Protein AF-A0A3D2YZI1-F1 (afdb_monomer)

Structure (mmCIF, N/CA/C/O backbone):
data_AF-A0A3D2YZI1-F1
#
_entry.id   AF-A0A3D2YZI1-F1
#
loop_
_atom_site.group_PDB
_atom_site.id
_atom_site.type_symbol
_atom_site.label_atom_id
_atom_site.label_alt_id
_atom_site.label_comp_id
_atom_site.label_asym_id
_atom_site.label_entity_id
_atom_site.label_seq_id
_atom_site.pdbx_PDB_ins_code
_atom_site.Cartn_x
_atom_site.Cartn_y
_atom_site.Cartn_z
_atom_site.occupancy
_atom_site.B_iso_or_equiv
_atom_site.auth_seq_id
_atom_site.auth_comp_id
_atom_site.auth_asym_id
_atom_site.auth_atom_id
_atom_site.pdbx_PDB_model_num
ATOM 1 N N . MET A 1 1 ? 7.863 -16.929 -11.431 1.00 76.62 1 MET A N 1
ATOM 2 C CA . MET A 1 1 ? 7.990 -15.479 -11.195 1.00 76.62 1 MET A CA 1
ATOM 3 C C . MET A 1 1 ? 9.412 -15.234 -10.710 1.00 76.62 1 MET A C 1
ATOM 5 O O . MET A 1 1 ? 9.865 -16.000 -9.870 1.00 76.62 1 MET A O 1
ATOM 9 N N . ARG A 1 2 ? 10.159 -14.312 -11.333 1.00 92.56 2 ARG A N 1
ATOM 10 C CA . ARG A 1 2 ? 11.448 -13.820 -10.813 1.00 92.56 2 ARG A CA 1
ATOM 11 C C . ARG A 1 2 ? 11.246 -12.354 -10.482 1.00 92.56 2 ARG A C 1
ATOM 13 O O 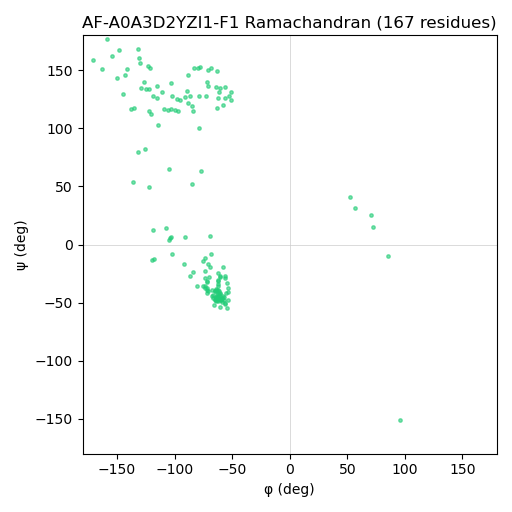. ARG A 1 2 ? 11.157 -11.549 -11.414 1.00 92.56 2 ARG A O 1
ATOM 20 N N . ASP A 1 3 ? 11.087 -12.057 -9.206 1.00 92.50 3 ASP A N 1
ATOM 21 C CA . ASP A 1 3 ? 10.596 -10.777 -8.713 1.00 92.50 3 ASP A CA 1
ATOM 22 C C . ASP A 1 3 ? 11.470 -10.191 -7.607 1.00 92.50 3 ASP A C 1
ATOM 24 O O . ASP A 1 3 ? 12.263 -10.887 -6.973 1.00 92.50 3 ASP A O 1
ATOM 28 N N . VAL A 1 4 ? 11.318 -8.882 -7.411 1.00 96.25 4 VAL A N 1
ATOM 29 C CA . VAL A 1 4 ? 11.914 -8.123 -6.312 1.00 96.25 4 VAL A CA 1
ATOM 30 C C . VAL A 1 4 ? 10.923 -7.072 -5.809 1.00 96.25 4 VAL A C 1
ATOM 32 O O . VAL A 1 4 ? 10.132 -6.528 -6.584 1.00 96.25 4 VAL A O 1
ATOM 35 N N . ASN A 1 5 ? 11.006 -6.723 -4.524 1.00 95.88 5 ASN A N 1
ATOM 36 C CA . ASN A 1 5 ? 10.428 -5.471 -4.039 1.00 95.88 5 ASN A CA 1
ATOM 37 C C . ASN A 1 5 ? 11.301 -4.318 -4.538 1.00 95.88 5 ASN A C 1
ATOM 39 O O . ASN A 1 5 ? 12.519 -4.340 -4.348 1.00 95.88 5 ASN A O 1
ATOM 43 N N . PHE A 1 6 ? 10.687 -3.328 -5.177 1.00 94.69 6 PHE A N 1
ATOM 44 C CA . PHE A 1 6 ? 11.397 -2.227 -5.809 1.00 94.69 6 PHE A CA 1
ATOM 45 C C . PHE A 1 6 ? 10.966 -0.902 -5.190 1.00 94.69 6 PHE A C 1
ATOM 47 O O . PHE A 1 6 ? 9.826 -0.470 -5.339 1.00 94.69 6 PHE A O 1
ATOM 54 N N . ASP A 1 7 ? 11.895 -0.268 -4.480 1.00 90.69 7 ASP A N 1
ATOM 55 C CA . ASP A 1 7 ? 11.689 1.005 -3.798 1.00 90.69 7 ASP A CA 1
ATOM 56 C C . ASP A 1 7 ? 12.811 1.977 -4.172 1.00 90.69 7 ASP A C 1
ATOM 58 O O . ASP A 1 7 ? 13.993 1.625 -4.202 1.00 90.69 7 ASP A O 1
ATOM 62 N N . VAL A 1 8 ? 12.427 3.214 -4.473 1.00 90.62 8 VAL A N 1
ATOM 63 C CA . VAL A 1 8 ? 13.317 4.266 -4.954 1.00 90.62 8 VAL A CA 1
ATOM 64 C C . VAL A 1 8 ? 13.032 5.572 -4.221 1.00 90.62 8 VAL A C 1
ATOM 66 O O . VAL A 1 8 ? 11.964 6.173 -4.316 1.00 90.62 8 VAL A O 1
ATOM 69 N N . SER A 1 9 ? 14.033 6.054 -3.485 1.00 89.56 9 SER A N 1
ATOM 70 C CA . SER A 1 9 ? 13.910 7.266 -2.667 1.00 89.56 9 SER A CA 1
ATOM 71 C C . SER A 1 9 ? 13.900 8.562 -3.479 1.00 89.56 9 SER A C 1
ATOM 73 O O . SER A 1 9 ? 13.382 9.575 -3.013 1.00 89.56 9 SER A O 1
ATOM 75 N N . ARG A 1 10 ? 14.455 8.540 -4.693 1.00 89.88 10 ARG A N 1
ATOM 76 C CA . ARG A 1 10 ? 14.579 9.686 -5.603 1.00 89.88 10 ARG A CA 1
ATOM 77 C C . ARG A 1 10 ? 14.099 9.292 -6.993 1.00 89.88 10 ARG A C 1
ATOM 79 O O . ARG A 1 10 ? 13.933 8.105 -7.267 1.00 89.88 10 ARG A O 1
ATOM 86 N N . ARG A 1 11 ? 13.916 10.292 -7.863 1.00 87.31 11 ARG A N 1
ATOM 87 C CA . ARG A 1 11 ? 13.537 10.061 -9.259 1.00 87.31 11 ARG A CA 1
ATOM 88 C C . ARG A 1 11 ? 14.467 9.041 -9.909 1.00 87.31 11 ARG A C 1
ATOM 90 O O . ARG A 1 11 ? 15.685 9.143 -9.775 1.00 87.31 11 ARG A O 1
ATOM 97 N N . LEU A 1 12 ? 13.850 8.071 -10.573 1.00 86.19 12 LEU A N 1
ATOM 98 C CA . LEU A 1 12 ? 14.509 6.899 -11.127 1.00 86.19 12 LEU A CA 1
ATOM 99 C C . LEU A 1 12 ? 15.560 7.262 -12.183 1.00 86.19 12 LEU A C 1
ATOM 101 O O . LEU A 1 12 ? 15.263 7.986 -13.140 1.00 86.19 12 LEU A O 1
ATOM 105 N N . ASP A 1 13 ? 16.742 6.670 -12.022 1.00 85.81 13 ASP A N 1
ATOM 106 C CA . ASP A 1 13 ? 17.698 6.450 -13.102 1.00 85.81 13 ASP A CA 1
ATOM 107 C C . ASP A 1 13 ? 17.406 5.095 -13.761 1.00 85.81 13 ASP A C 1
ATOM 109 O O . ASP A 1 13 ? 17.219 4.080 -13.083 1.00 85.81 13 ASP A O 1
ATOM 113 N N . ASP A 1 14 ? 17.356 5.089 -15.089 1.00 88.38 14 ASP A N 1
ATOM 114 C CA . ASP A 1 14 ? 16.985 3.934 -15.905 1.00 88.38 14 ASP A CA 1
ATOM 115 C C . ASP A 1 14 ? 17.956 2.754 -15.728 1.00 88.38 14 ASP A C 1
ATOM 117 O O . ASP A 1 14 ? 17.544 1.597 -15.855 1.00 88.38 14 ASP A O 1
ATOM 121 N N . SER A 1 15 ? 19.200 3.033 -15.314 1.00 92.50 15 SER A N 1
ATOM 122 C CA . SER A 1 15 ? 20.223 2.022 -15.017 1.00 92.50 15 SER A CA 1
ATOM 123 C C . SER A 1 15 ? 19.762 0.968 -14.002 1.00 92.50 15 SER A C 1
ATOM 125 O O . SER A 1 15 ? 20.134 -0.203 -14.114 1.00 92.50 15 SER A O 1
ATOM 127 N N . ALA A 1 16 ? 18.911 1.346 -13.041 1.00 93.44 16 ALA A N 1
ATOM 128 C CA . ALA A 1 16 ? 18.379 0.421 -12.048 1.00 93.44 16 ALA A CA 1
ATOM 129 C C . ALA A 1 16 ? 17.455 -0.627 -12.686 1.00 93.44 16 ALA A C 1
ATOM 131 O O . ALA A 1 16 ? 17.574 -1.811 -12.380 1.00 93.44 16 ALA A O 1
ATOM 132 N N . LEU A 1 17 ? 16.566 -0.217 -13.598 1.00 95.50 17 LEU A N 1
ATOM 133 C CA . LEU A 1 17 ? 15.686 -1.150 -14.306 1.00 95.50 17 LEU A CA 1
ATOM 134 C C . LEU A 1 17 ? 16.463 -1.992 -15.322 1.00 95.50 17 LEU A C 1
ATOM 136 O O . LEU A 1 17 ? 16.196 -3.184 -15.448 1.00 95.50 17 LEU A O 1
ATOM 140 N N . ASP A 1 18 ? 17.449 -1.408 -16.004 1.00 96.06 18 ASP A N 1
ATOM 141 C CA . ASP A 1 18 ? 18.305 -2.145 -16.940 1.00 96.06 18 ASP A CA 1
ATOM 142 C C . ASP A 1 18 ? 19.090 -3.252 -16.221 1.00 96.06 18 ASP A C 1
ATOM 144 O O . ASP A 1 18 ? 19.186 -4.379 -16.712 1.00 96.06 18 ASP A O 1
ATOM 148 N N . ALA A 1 19 ? 19.584 -2.972 -15.011 1.00 95.88 19 ALA A N 1
ATOM 149 C CA . ALA A 1 19 ? 20.229 -3.974 -14.172 1.00 95.88 19 ALA A CA 1
ATOM 150 C C . ALA A 1 19 ? 19.268 -5.113 -13.788 1.00 95.88 19 ALA A C 1
ATOM 152 O O . ALA A 1 19 ? 19.675 -6.276 -13.788 1.00 95.88 19 ALA A O 1
ATOM 153 N N . LEU A 1 20 ? 17.994 -4.819 -13.503 1.00 96.50 20 LEU A N 1
ATOM 154 C CA . LEU A 1 20 ? 16.987 -5.855 -13.241 1.00 96.50 20 LEU A CA 1
ATOM 155 C C . LEU A 1 20 ? 16.787 -6.762 -14.464 1.00 96.50 20 LEU A C 1
ATOM 157 O O . LEU A 1 20 ? 16.829 -7.988 -14.321 1.00 96.50 20 LEU A O 1
ATOM 161 N N . VAL A 1 21 ? 16.657 -6.182 -15.663 1.00 96.94 21 VAL A N 1
ATOM 162 C CA . VAL A 1 21 ? 16.553 -6.946 -16.921 1.00 96.94 21 VAL A CA 1
ATOM 163 C C . VAL A 1 21 ? 17.786 -7.826 -17.128 1.00 96.94 21 VAL A C 1
ATOM 165 O O . VAL A 1 21 ? 17.649 -9.018 -17.402 1.00 96.94 21 VAL A O 1
ATOM 168 N N . ALA A 1 22 ? 18.990 -7.277 -16.939 1.00 97.56 22 ALA A N 1
ATOM 169 C CA . ALA A 1 22 ? 20.246 -8.013 -17.098 1.00 97.56 22 ALA A CA 1
ATOM 170 C C . ALA A 1 22 ? 20.370 -9.209 -16.134 1.00 97.56 22 ALA A C 1
ATOM 172 O O . ALA A 1 22 ? 21.003 -10.210 -16.467 1.00 97.56 22 ALA A O 1
ATOM 173 N N . ASN A 1 23 ? 19.727 -9.137 -14.965 1.00 97.38 23 ASN A N 1
ATOM 174 C CA . ASN A 1 23 ? 19.662 -10.226 -13.986 1.00 97.38 23 ASN A CA 1
ATOM 175 C C . ASN A 1 23 ? 18.444 -11.153 -14.181 1.00 97.38 23 ASN A C 1
ATOM 177 O O . ASN A 1 23 ? 18.205 -12.058 -13.379 1.00 97.38 23 ASN A O 1
ATOM 181 N N . GLY A 1 24 ? 17.668 -10.964 -15.252 1.00 97.12 24 GLY A N 1
ATOM 182 C CA . GLY A 1 24 ? 16.518 -11.801 -15.587 1.00 97.12 24 GLY A CA 1
ATOM 183 C C . GLY A 1 24 ? 15.323 -11.628 -14.647 1.00 97.12 24 GLY A C 1
ATOM 184 O O . GLY A 1 24 ? 14.532 -12.565 -14.497 1.00 97.12 24 GLY A O 1
ATOM 185 N N . VAL A 1 25 ? 15.202 -10.467 -13.996 1.00 98.00 25 VAL A N 1
ATOM 186 C CA . VAL A 1 25 ? 14.002 -10.081 -13.244 1.00 98.00 25 VAL A CA 1
ATOM 187 C C . VAL A 1 25 ? 12.877 -9.789 -14.234 1.00 98.00 25 VAL A C 1
ATOM 189 O O . VAL A 1 25 ? 13.073 -9.148 -15.261 1.00 98.00 25 VAL A O 1
ATOM 192 N N . SER A 1 26 ? 11.688 -10.292 -13.918 1.00 97.38 26 SER A N 1
ATOM 193 C CA . SER A 1 26 ? 10.499 -10.246 -14.784 1.00 97.38 26 SER A CA 1
ATOM 194 C C . SER A 1 26 ? 9.326 -9.498 -14.150 1.00 97.38 26 SER A C 1
ATOM 196 O O . SER A 1 26 ? 8.358 -9.183 -14.838 1.00 97.38 26 SER A O 1
ATOM 198 N N . TRP A 1 27 ? 9.413 -9.227 -12.846 1.00 98.38 27 TRP A N 1
ATOM 199 C CA . TRP A 1 27 ? 8.390 -8.552 -12.060 1.00 98.38 27 TRP A CA 1
ATOM 200 C C . TRP A 1 27 ? 9.030 -7.629 -11.025 1.00 98.38 27 TRP A C 1
ATOM 202 O O . TRP A 1 27 ? 10.061 -7.968 -10.444 1.00 98.38 27 TRP A O 1
ATOM 212 N N . ILE A 1 28 ? 8.379 -6.505 -10.747 1.00 98.00 28 ILE A N 1
ATOM 213 C CA . ILE A 1 28 ? 8.685 -5.659 -9.592 1.00 98.00 28 ILE A CA 1
ATOM 214 C C . ILE A 1 28 ? 7.423 -5.411 -8.770 1.00 98.00 28 ILE A C 1
ATOM 216 O O . ILE A 1 28 ? 6.347 -5.188 -9.325 1.00 98.00 28 ILE A O 1
ATOM 220 N N . ALA A 1 29 ? 7.560 -5.435 -7.447 1.00 98.00 29 ALA A N 1
ATOM 221 C CA . ALA A 1 29 ? 6.508 -5.017 -6.532 1.00 98.00 29 ALA A CA 1
ATOM 222 C C . ALA A 1 29 ? 6.755 -3.577 -6.066 1.00 98.00 29 ALA A C 1
ATOM 224 O O . ALA A 1 29 ? 7.821 -3.275 -5.526 1.00 98.00 29 ALA A O 1
ATOM 225 N N . LEU A 1 30 ? 5.762 -2.713 -6.261 1.00 97.69 30 LEU A N 1
ATOM 226 C CA . LEU A 1 30 ? 5.747 -1.317 -5.832 1.00 97.69 30 LEU A CA 1
ATOM 227 C C . LEU A 1 30 ? 4.887 -1.194 -4.575 1.00 97.69 30 LEU A C 1
ATOM 229 O O . LEU A 1 30 ? 3.752 -1.673 -4.556 1.00 97.69 30 LEU A O 1
ATOM 233 N N . ILE A 1 31 ? 5.427 -0.584 -3.520 1.00 97.25 31 ILE A N 1
ATOM 234 C CA . ILE A 1 31 ? 4.834 -0.632 -2.177 1.00 97.25 31 ILE A CA 1
ATOM 235 C C . ILE A 1 31 ? 4.631 0.791 -1.649 1.00 97.25 31 ILE A C 1
ATOM 237 O O . ILE A 1 31 ? 5.470 1.286 -0.897 1.00 97.25 31 ILE A O 1
ATOM 241 N N . PRO A 1 32 ? 3.545 1.479 -2.035 1.00 97.38 32 PRO A N 1
ATOM 242 C CA . PRO A 1 32 ? 3.172 2.712 -1.362 1.00 97.38 32 PRO A CA 1
ATOM 243 C C . PRO A 1 32 ? 2.636 2.423 0.041 1.00 97.38 32 PRO A C 1
ATOM 245 O O . PRO A 1 32 ? 2.014 1.384 0.286 1.00 97.38 32 PRO A O 1
ATOM 248 N N . PHE A 1 33 ? 2.840 3.368 0.957 1.00 97.12 33 PHE A N 1
ATOM 249 C CA . PHE A 1 33 ? 2.410 3.233 2.345 1.00 97.12 33 PHE A CA 1
ATOM 250 C C . PHE A 1 33 ? 1.332 4.251 2.722 1.00 97.12 33 PHE A C 1
ATOM 252 O O . PHE A 1 33 ? 1.523 5.462 2.597 1.00 97.12 33 PHE A O 1
ATOM 259 N N . GLY A 1 34 ? 0.217 3.750 3.249 1.00 97.44 34 GLY A N 1
ATOM 260 C CA . GLY A 1 34 ? -0.684 4.512 4.110 1.00 97.44 34 GLY A CA 1
ATOM 261 C C . GLY A 1 34 ? -0.117 4.546 5.525 1.00 97.44 34 GLY A C 1
ATOM 262 O O . GLY A 1 34 ? 0.620 3.639 5.923 1.00 97.44 34 GLY A O 1
ATOM 263 N N . ARG A 1 35 ? -0.420 5.594 6.289 1.00 97.62 35 ARG A N 1
ATOM 264 C CA . ARG A 1 35 ? 0.064 5.729 7.668 1.00 97.62 35 ARG A CA 1
ATOM 265 C C . ARG A 1 35 ? -1.075 5.596 8.647 1.00 97.62 35 ARG A C 1
ATOM 267 O O . ARG A 1 35 ? -2.062 6.300 8.513 1.00 97.62 35 ARG A O 1
ATOM 274 N N . GLN A 1 36 ? -0.876 4.764 9.650 1.00 98.31 36 GLN A N 1
ATOM 275 C CA . GLN A 1 36 ? -1.760 4.671 10.798 1.00 98.31 36 GLN A CA 1
ATOM 276 C C . GLN A 1 36 ? -0.921 4.956 12.051 1.00 98.31 36 GLN A C 1
ATOM 278 O O . GLN A 1 36 ? 0.199 4.441 12.144 1.00 98.31 36 GLN A O 1
ATOM 283 N N . PRO A 1 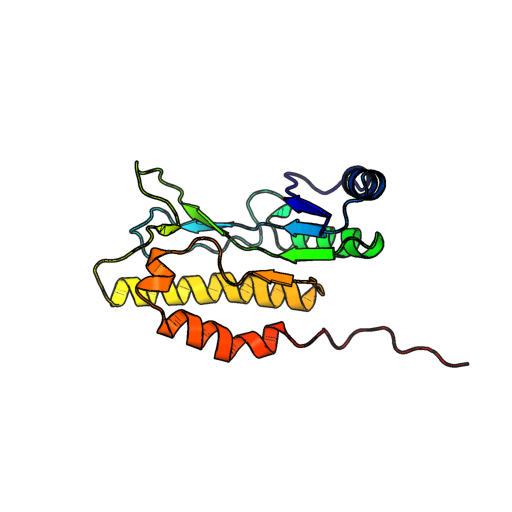37 ? -1.380 5.798 12.995 1.00 98.00 37 PRO A N 1
ATOM 284 C CA . PRO A 1 37 ? -0.576 6.167 14.159 1.00 98.00 37 PRO A CA 1
ATOM 285 C C . PRO A 1 37 ? -0.112 4.949 14.965 1.00 98.00 37 PRO A C 1
ATOM 287 O O . PRO A 1 37 ? 1.084 4.781 15.189 1.00 98.00 37 PRO A O 1
ATOM 290 N N . ARG A 1 38 ? -1.042 4.053 15.310 1.00 97.94 38 ARG A N 1
ATOM 291 C CA . ARG A 1 38 ? -0.808 2.850 16.121 1.00 97.94 38 ARG A CA 1
ATOM 292 C C . ARG A 1 38 ? -1.868 1.790 15.799 1.00 97.94 38 ARG A C 1
ATOM 294 O O . ARG A 1 38 ? -2.894 2.113 15.207 1.00 97.94 38 ARG A O 1
ATOM 301 N N . PHE A 1 39 ? -1.619 0.530 16.150 1.00 97.94 39 PHE A N 1
ATOM 302 C CA . PHE A 1 39 ? -2.473 -0.611 15.778 1.00 97.94 39 PHE A CA 1
ATOM 303 C C . PHE A 1 39 ? -3.948 -0.479 16.218 1.00 97.94 39 PHE A C 1
ATOM 305 O O . PHE A 1 39 ? -4.823 -1.000 15.538 1.00 97.94 39 PHE A O 1
ATOM 312 N N . ASP A 1 40 ? -4.216 0.244 17.303 1.00 97.81 40 ASP A N 1
ATOM 313 C CA . ASP A 1 40 ? -5.530 0.461 17.929 1.00 97.81 40 ASP A CA 1
ATOM 314 C C . ASP A 1 40 ? -6.076 1.889 17.722 1.00 97.81 40 ASP A C 1
ATOM 316 O O . ASP A 1 40 ? -7.009 2.304 18.401 1.00 97.81 40 ASP A O 1
ATOM 320 N N . ILE A 1 41 ? -5.493 2.664 16.799 1.00 98.19 41 ILE A N 1
ATOM 321 C CA . ILE A 1 41 ? -6.000 3.987 16.408 1.00 98.19 41 ILE A CA 1
ATOM 322 C C . ILE A 1 41 ? -6.647 3.878 15.028 1.00 98.19 41 ILE A C 1
ATOM 324 O O . ILE A 1 41 ? -5.965 3.576 14.046 1.00 98.19 41 ILE A O 1
ATOM 328 N N . ALA A 1 42 ? -7.958 4.112 14.975 1.00 98.25 42 ALA A N 1
ATOM 329 C CA . ALA A 1 42 ? -8.805 3.976 13.791 1.00 98.25 42 ALA A CA 1
ATOM 330 C C . ALA A 1 42 ? -8.645 5.147 12.805 1.00 98.25 42 ALA A C 1
ATOM 332 O O . ALA A 1 42 ? -9.570 5.913 12.569 1.00 98.25 42 ALA A O 1
ATOM 333 N N . GLU A 1 43 ? -7.443 5.302 12.252 1.00 97.75 43 GLU A N 1
ATOM 334 C CA . GLU A 1 43 ? -7.134 6.335 11.259 1.00 97.75 43 GLU A CA 1
ATOM 335 C C . GLU A 1 43 ? -6.130 5.792 10.239 1.00 97.75 43 GLU A C 1
ATOM 337 O O . GLU A 1 43 ? -5.065 5.291 10.618 1.00 97.75 43 GLU A O 1
ATOM 342 N N . ILE A 1 44 ? -6.424 5.936 8.943 1.00 98.50 44 ILE A N 1
ATOM 343 C CA . ILE A 1 44 ? -5.440 5.699 7.878 1.00 98.50 44 ILE A CA 1
ATOM 344 C C . ILE A 1 44 ? -5.282 6.952 7.028 1.00 98.50 44 ILE A C 1
ATOM 346 O O . ILE A 1 44 ? -6.135 7.338 6.234 1.00 98.50 44 ILE A O 1
ATOM 350 N N . GLN A 1 45 ? -4.090 7.531 7.086 1.00 97.94 45 GLN A N 1
ATOM 351 C CA . GLN A 1 45 ? -3.707 8.638 6.232 1.00 97.94 45 GLN A CA 1
ATOM 352 C C . GLN A 1 45 ? -3.200 8.131 4.872 1.00 97.94 45 GLN A C 1
ATOM 354 O O . GLN A 1 45 ? -2.129 7.518 4.778 1.00 97.94 45 GLN A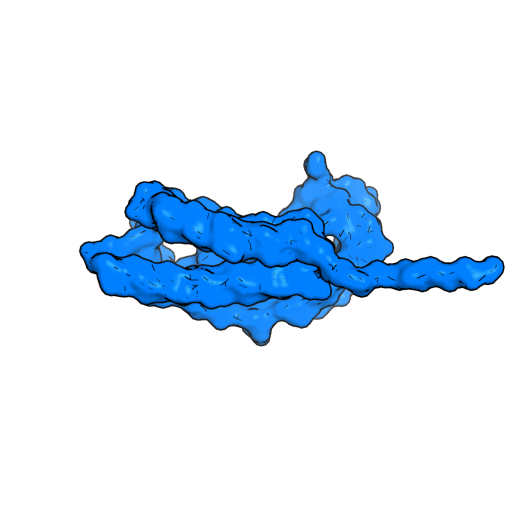 O 1
ATOM 359 N N . LEU A 1 46 ? -3.930 8.459 3.801 1.00 97.56 46 LEU A N 1
ATOM 360 C CA . LEU A 1 46 ? -3.481 8.333 2.409 1.00 97.56 46 LEU A CA 1
ATOM 361 C C . LEU A 1 46 ? -2.413 9.399 2.079 1.00 97.56 46 LEU A C 1
ATOM 363 O O . LEU A 1 46 ? -2.500 10.550 2.509 1.00 97.56 46 LEU A O 1
ATOM 367 N N . ARG A 1 47 ? -1.369 9.021 1.326 1.00 96.19 47 ARG A N 1
ATOM 368 C CA . ARG A 1 47 ? -0.134 9.818 1.163 1.00 96.19 47 ARG A CA 1
ATOM 369 C C . ARG A 1 47 ? 0.388 9.893 -0.287 1.00 96.19 47 ARG A C 1
ATOM 371 O O . ARG A 1 47 ? 1.576 9.669 -0.506 1.00 96.19 47 ARG A O 1
ATOM 378 N N . PRO A 1 48 ? -0.423 10.305 -1.276 1.00 95.00 48 PRO A N 1
ATOM 379 C CA . PRO A 1 48 ? -0.117 10.114 -2.700 1.00 95.00 48 PRO A CA 1
ATOM 380 C C . PRO A 1 48 ? 1.036 10.990 -3.219 1.00 95.00 48 PRO A C 1
ATOM 382 O O . PRO A 1 48 ? 1.604 10.737 -4.277 1.00 95.00 48 PRO A O 1
ATOM 385 N N . THR A 1 49 ? 1.407 12.045 -2.491 1.00 95.75 49 THR A N 1
ATOM 386 C CA . THR A 1 49 ? 2.395 13.052 -2.921 1.00 95.75 49 THR A CA 1
ATOM 387 C C . THR A 1 49 ? 3.620 13.126 -2.015 1.00 95.75 49 THR A C 1
ATOM 389 O O . THR A 1 49 ? 4.391 14.083 -2.073 1.00 95.75 49 THR A O 1
ATOM 392 N N . SER A 1 50 ? 3.807 12.149 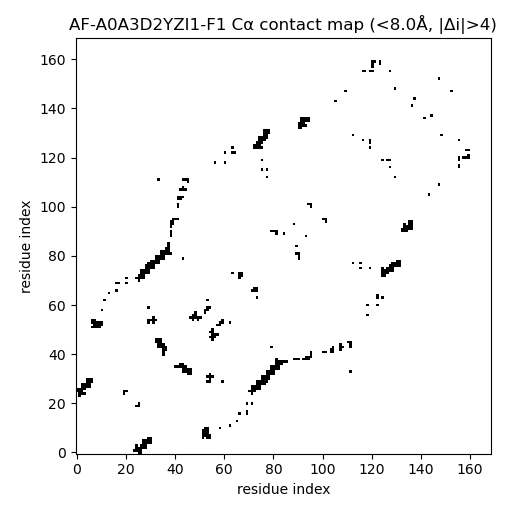-1.132 1.00 90.25 50 SER A N 1
ATOM 393 C CA . SER A 1 50 ? 4.789 12.251 -0.054 1.00 90.25 50 SER A CA 1
ATOM 394 C C . SER A 1 50 ? 5.381 10.897 0.316 1.00 90.25 50 SER A C 1
ATOM 396 O O . SER A 1 50 ? 4.821 9.874 -0.046 1.00 90.25 50 SER A O 1
ATOM 398 N N . GLY A 1 51 ? 6.462 10.904 1.097 1.00 89.00 51 GLY A N 1
ATOM 399 C CA . GLY A 1 51 ? 7.241 9.695 1.356 1.00 89.00 51 GLY A CA 1
ATOM 400 C C . GLY A 1 51 ? 8.426 9.619 0.402 1.00 89.00 51 GLY A C 1
ATOM 401 O O . GLY A 1 51 ? 8.955 10.656 -0.017 1.00 89.00 51 GLY A O 1
ATOM 402 N N . ARG A 1 52 ? 8.871 8.406 0.081 1.00 93.38 52 ARG A N 1
ATOM 403 C CA . ARG A 1 52 ? 9.891 8.197 -0.959 1.00 93.38 52 ARG A CA 1
ATOM 404 C C . ARG A 1 52 ? 9.300 8.532 -2.324 1.00 93.38 52 ARG A C 1
ATOM 406 O O . ARG A 1 52 ? 8.103 8.382 -2.535 1.00 93.38 52 ARG A O 1
ATOM 413 N N . TRP A 1 53 ? 10.126 8.966 -3.277 1.00 95.00 53 TRP A N 1
ATOM 414 C CA . TRP A 1 53 ? 9.616 9.306 -4.611 1.00 95.00 53 TRP A CA 1
ATOM 415 C C . TRP A 1 53 ? 8.833 8.143 -5.249 1.00 95.00 53 TRP A C 1
ATOM 417 O O . TRP A 1 53 ? 7.746 8.372 -5.772 1.00 95.00 53 TRP A O 1
ATOM 427 N N . GLY A 1 54 ? 9.325 6.906 -5.125 1.00 94.88 54 GLY A N 1
ATOM 428 C CA . GLY A 1 54 ? 8.657 5.695 -5.611 1.00 94.88 54 GLY A CA 1
ATOM 429 C C . GLY A 1 54 ? 7.376 5.298 -4.872 1.00 94.88 54 GLY A C 1
ATOM 430 O O . GLY A 1 54 ? 6.688 4.401 -5.340 1.00 94.88 54 GLY A O 1
ATOM 431 N N . GLU A 1 55 ? 7.040 5.955 -3.760 1.00 96.06 55 GLU A N 1
ATOM 432 C CA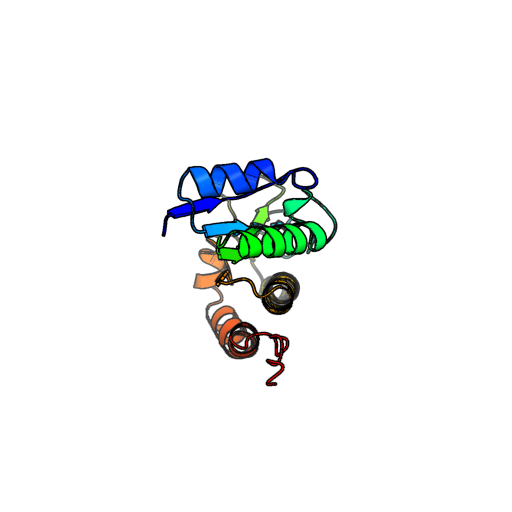 . GLU A 1 55 ? 5.765 5.779 -3.050 1.00 96.06 55 GLU A CA 1
ATOM 433 C C . GLU A 1 55 ? 4.696 6.772 -3.537 1.00 96.06 55 GLU A C 1
ATOM 435 O O . GLU A 1 55 ? 3.512 6.566 -3.291 1.00 96.06 55 GLU A O 1
ATOM 440 N N . THR A 1 56 ? 5.097 7.847 -4.227 1.00 97.31 56 THR A N 1
ATOM 441 C CA . THR A 1 56 ? 4.164 8.857 -4.751 1.00 97.31 56 THR A CA 1
ATOM 442 C C . THR A 1 56 ? 3.464 8.378 -6.017 1.00 97.31 56 THR A C 1
ATOM 444 O O . THR A 1 56 ? 4.060 7.651 -6.809 1.00 97.31 56 THR A O 1
ATOM 447 N N . ASP A 1 57 ? 2.256 8.869 -6.291 1.00 98.25 57 ASP A N 1
ATOM 448 C CA . ASP A 1 57 ? 1.500 8.544 -7.509 1.00 98.25 57 ASP A CA 1
ATOM 449 C C . ASP A 1 57 ? 2.309 8.812 -8.784 1.00 98.25 57 ASP A C 1
ATOM 451 O O . ASP A 1 57 ? 2.307 8.007 -9.718 1.00 98.25 57 ASP A O 1
ATOM 455 N N . VAL A 1 58 ? 3.045 9.929 -8.813 1.00 97.38 58 VAL A N 1
ATOM 456 C CA . VAL A 1 58 ? 3.921 10.297 -9.935 1.00 97.38 58 VAL A CA 1
ATOM 457 C C . VAL A 1 58 ? 5.050 9.281 -10.091 1.00 97.38 58 VAL A C 1
ATOM 459 O O . VAL A 1 58 ? 5.317 8.828 -11.203 1.00 97.38 58 VAL A O 1
ATOM 462 N N . GLY A 1 59 ? 5.700 8.899 -8.989 1.00 97.19 59 GLY A N 1
ATOM 463 C CA . GLY A 1 59 ? 6.772 7.909 -9.013 1.00 97.19 59 GLY A CA 1
ATOM 464 C C . GLY A 1 59 ? 6.283 6.530 -9.433 1.00 97.19 59 GLY A C 1
ATOM 465 O O . GLY A 1 59 ? 6.859 5.934 -10.337 1.00 97.19 59 GLY A O 1
ATOM 466 N N . LEU A 1 60 ? 5.183 6.056 -8.849 1.00 97.88 60 LEU A N 1
ATOM 467 C CA . LEU A 1 60 ? 4.548 4.783 -9.192 1.00 97.88 60 LEU A CA 1
ATOM 468 C C . LEU A 1 60 ? 4.179 4.712 -10.678 1.00 97.88 60 LEU A C 1
ATOM 470 O O . LEU A 1 60 ? 4.470 3.710 -11.338 1.00 97.88 60 LEU A O 1
ATOM 474 N N . SER A 1 61 ? 3.592 5.784 -11.216 1.00 97.81 61 SER A N 1
ATOM 475 C CA . SER A 1 61 ? 3.212 5.886 -12.631 1.00 97.81 61 SER A CA 1
ATOM 476 C C . SER A 1 61 ? 4.442 5.862 -13.549 1.00 97.81 61 SER A C 1
ATOM 478 O O . SER A 1 61 ? 4.495 5.091 -14.510 1.00 97.81 61 SER A O 1
ATOM 480 N N . GLU A 1 62 ? 5.479 6.651 -13.232 1.00 97.19 62 GLU A N 1
ATOM 481 C CA . GLU A 1 62 ? 6.723 6.673 -14.013 1.00 97.19 62 GLU A CA 1
ATOM 482 C C . GLU A 1 62 ? 7.458 5.327 -13.975 1.00 97.19 62 GLU A C 1
ATOM 484 O O . GLU A 1 62 ? 7.899 4.846 -15.021 1.00 97.19 62 GLU A O 1
ATOM 489 N N . ILE A 1 63 ? 7.582 4.704 -12.799 1.00 97.38 63 ILE A N 1
ATOM 490 C CA . ILE A 1 63 ? 8.236 3.398 -12.651 1.00 97.38 63 ILE A CA 1
ATOM 491 C C . ILE A 1 63 ? 7.465 2.341 -13.439 1.00 97.38 63 ILE A C 1
ATOM 493 O O . ILE A 1 63 ? 8.081 1.586 -14.186 1.00 97.38 63 ILE A O 1
ATOM 497 N N . THR A 1 64 ? 6.133 2.319 -13.329 1.00 97.81 64 THR A N 1
ATOM 498 C CA . THR A 1 64 ? 5.280 1.365 -14.053 1.00 97.81 64 THR A CA 1
ATOM 499 C C . THR A 1 64 ? 5.456 1.486 -15.562 1.00 97.81 64 THR A C 1
ATOM 501 O O . THR A 1 64 ? 5.726 0.491 -16.234 1.00 97.81 64 THR A O 1
ATOM 504 N N . SER A 1 65 ? 5.387 2.708 -16.096 1.00 97.44 65 SER A N 1
ATOM 505 C CA . SER A 1 65 ? 5.573 2.964 -17.527 1.00 97.44 65 SER A CA 1
ATOM 506 C C . SER A 1 65 ? 6.958 2.517 -18.021 1.00 97.44 65 SER A C 1
ATOM 508 O O . SER A 1 65 ? 7.079 1.794 -19.016 1.00 97.44 65 SER A O 1
ATOM 510 N N . ARG A 1 66 ? 8.023 2.866 -17.288 1.00 97.06 66 ARG A N 1
ATOM 511 C CA . ARG A 1 66 ? 9.404 2.518 -17.663 1.00 97.06 66 ARG A CA 1
ATOM 512 C C . ARG A 1 66 ? 9.725 1.032 -17.497 1.00 97.06 66 ARG A C 1
ATOM 514 O O . ARG A 1 66 ? 10.526 0.507 -18.272 1.00 97.06 66 ARG A O 1
ATOM 521 N N . ALA A 1 67 ? 9.123 0.362 -16.514 1.00 97.12 67 ALA A N 1
ATOM 522 C CA . ALA A 1 67 ? 9.224 -1.083 -16.317 1.00 97.12 67 ALA A CA 1
ATOM 523 C C . ALA A 1 67 ? 8.539 -1.834 -17.467 1.00 97.12 67 ALA A C 1
ATOM 525 O O . ALA A 1 67 ? 9.157 -2.706 -18.084 1.00 97.12 67 ALA A O 1
ATOM 526 N N . ARG A 1 68 ? 7.322 -1.416 -17.846 1.00 97.31 68 ARG A N 1
ATOM 527 C CA . ARG A 1 68 ? 6.593 -1.980 -18.991 1.00 97.31 68 ARG A CA 1
ATOM 528 C C . ARG A 1 68 ? 7.383 -1.865 -20.289 1.00 97.31 68 ARG A C 1
ATOM 530 O O . ARG A 1 68 ? 7.476 -2.845 -21.023 1.00 97.31 68 ARG A O 1
ATOM 537 N N . ALA A 1 69 ? 7.996 -0.710 -20.554 1.00 97.38 69 ALA A N 1
ATOM 538 C CA . ALA A 1 69 ? 8.833 -0.501 -21.741 1.00 97.38 69 ALA A CA 1
ATOM 539 C C . ALA A 1 69 ? 10.010 -1.496 -21.846 1.00 97.38 69 ALA A C 1
ATOM 541 O O . ALA A 1 69 ? 10.553 -1.702 -22.928 1.00 97.38 69 ALA A O 1
ATOM 542 N N . ARG A 1 70 ? 10.384 -2.136 -20.731 1.00 97.12 70 ARG A N 1
ATOM 543 C CA . ARG A 1 70 ? 11.444 -3.149 -20.622 1.00 97.12 70 ARG A CA 1
ATOM 544 C C . ARG A 1 70 ? 10.918 -4.582 -20.510 1.00 97.12 70 ARG A C 1
ATOM 546 O O . ARG A 1 70 ? 11.698 -5.504 -20.295 1.00 97.12 70 ARG A O 1
ATOM 553 N N . GLY A 1 71 ? 9.606 -4.780 -20.627 1.00 96.94 71 GLY A N 1
ATOM 554 C CA . GLY A 1 71 ? 8.968 -6.085 -20.450 1.00 96.94 71 GLY A CA 1
ATOM 555 C C . GLY A 1 71 ? 8.926 -6.573 -18.997 1.00 96.94 71 GLY A C 1
ATOM 556 O O . GLY A 1 71 ? 8.676 -7.756 -18.768 1.00 96.94 71 GLY A O 1
ATOM 557 N N . ILE A 1 72 ? 9.164 -5.690 -18.020 1.00 98.06 72 ILE A N 1
ATOM 558 C CA . ILE A 1 72 ? 8.998 -5.989 -16.596 1.00 98.06 72 ILE A CA 1
ATOM 559 C C . ILE A 1 72 ? 7.541 -5.723 -16.220 1.00 98.06 72 ILE A C 1
ATOM 561 O O . ILE A 1 72 ? 7.024 -4.633 -16.462 1.00 98.06 72 ILE A O 1
ATOM 565 N N . ARG A 1 73 ? 6.899 -6.709 -15.596 1.00 98.31 73 ARG A N 1
ATOM 566 C CA . ARG A 1 73 ? 5.534 -6.584 -15.075 1.00 98.31 73 ARG A CA 1
ATOM 567 C C . ARG A 1 73 ? 5.514 -5.940 -13.694 1.00 98.31 73 ARG A C 1
ATOM 569 O O . ARG A 1 73 ? 6.468 -6.091 -12.926 1.00 98.31 73 ARG A O 1
ATOM 576 N N . THR A 1 74 ? 4.434 -5.252 -13.347 1.00 98.31 74 THR A N 1
ATOM 577 C CA . THR A 1 74 ? 4.310 -4.567 -12.056 1.00 98.31 74 THR A CA 1
ATOM 578 C C . THR A 1 74 ? 3.200 -5.141 -11.182 1.00 98.31 74 THR A C 1
ATOM 580 O O . THR A 1 74 ? 2.089 -5.413 -11.626 1.00 98.31 74 THR A O 1
ATOM 583 N N . LEU A 1 75 ? 3.514 -5.308 -9.898 1.00 97.94 75 LEU A N 1
ATOM 584 C CA . LEU A 1 75 ? 2.551 -5.558 -8.831 1.00 97.94 75 LEU A CA 1
ATOM 585 C C . LEU A 1 75 ? 2.468 -4.300 -7.964 1.00 97.94 75 LEU A C 1
ATOM 587 O O . LEU A 1 75 ? 3.457 -3.938 -7.326 1.00 97.94 75 LEU A O 1
ATOM 591 N N . LEU A 1 76 ? 1.309 -3.647 -7.903 1.00 97.94 76 LEU A N 1
ATOM 592 C CA . LEU A 1 76 ? 1.067 -2.581 -6.932 1.00 97.94 76 LEU A CA 1
ATOM 593 C C . LEU A 1 76 ? 0.516 -3.189 -5.643 1.00 97.94 76 LEU A C 1
ATOM 595 O O . LEU A 1 76 ? -0.514 -3.864 -5.639 1.00 97.94 76 LEU A O 1
ATOM 599 N N . LYS A 1 77 ? 1.228 -2.958 -4.542 1.00 97.31 77 LYS A N 1
ATOM 600 C CA . LYS A 1 77 ? 0.982 -3.601 -3.254 1.00 97.31 77 LYS A CA 1
ATOM 601 C C . LYS A 1 77 ? 0.949 -2.556 -2.133 1.00 97.31 77 LYS A C 1
ATOM 603 O O . LYS A 1 77 ? 1.955 -2.396 -1.443 1.00 97.31 77 LYS A O 1
ATOM 608 N N . PRO A 1 78 ? -0.167 -1.824 -1.953 1.00 97.62 78 PRO A N 1
ATOM 609 C CA . PRO A 1 78 ? -0.298 -0.825 -0.895 1.00 97.62 78 PRO A CA 1
ATOM 610 C C . PRO A 1 78 ? -0.233 -1.457 0.500 1.00 97.62 78 PRO A C 1
ATOM 612 O O . PRO A 1 78 ? -0.837 -2.499 0.754 1.00 97.62 78 PRO A O 1
ATOM 615 N N . HIS A 1 79 ? 0.517 -0.838 1.409 1.00 97.31 79 HIS A N 1
ATOM 616 C CA . HIS A 1 79 ? 0.725 -1.316 2.778 1.00 97.31 79 HIS A CA 1
ATOM 617 C C . HIS A 1 79 ? 0.309 -0.275 3.817 1.00 97.31 79 HIS A C 1
ATOM 619 O O . HIS A 1 79 ? 0.418 0.925 3.581 1.00 97.31 79 HIS A O 1
ATOM 625 N N . ILE A 1 80 ? -0.062 -0.736 5.013 1.00 98.06 80 ILE A N 1
ATOM 626 C CA . ILE A 1 80 ? -0.180 0.126 6.195 1.00 98.06 80 ILE A CA 1
ATOM 627 C C . ILE A 1 80 ? 1.153 0.133 6.949 1.00 98.06 80 ILE A C 1
ATOM 629 O O . ILE A 1 80 ? 1.711 -0.922 7.294 1.00 98.06 80 ILE A O 1
ATOM 633 N N . TRP A 1 81 ? 1.658 1.337 7.201 1.00 97.31 81 TRP A N 1
ATOM 634 C CA . TRP A 1 81 ? 2.793 1.609 8.070 1.00 97.31 81 TRP A CA 1
ATOM 635 C C . TRP A 1 81 ? 2.297 2.158 9.411 1.00 97.31 81 TRP A C 1
ATOM 637 O O . TRP A 1 81 ? 1.716 3.245 9.452 1.00 97.31 81 TRP A O 1
ATOM 647 N N . LEU A 1 82 ? 2.550 1.420 10.495 1.00 98.12 82 LEU A N 1
ATOM 648 C CA . LEU A 1 82 ? 2.309 1.895 11.857 1.00 98.12 82 LEU A CA 1
ATOM 649 C C . LEU A 1 82 ? 3.446 2.835 12.270 1.00 98.12 82 LEU A C 1
ATOM 651 O O . LEU A 1 82 ? 4.616 2.494 12.097 1.00 98.12 82 LEU A O 1
ATOM 655 N N . LEU A 1 83 ? 3.113 4.033 12.748 1.00 97.38 83 LEU A N 1
ATOM 656 C CA . LEU A 1 83 ? 4.114 5.037 13.127 1.00 97.38 83 LEU A CA 1
ATOM 657 C C . LEU A 1 83 ? 4.700 4.776 14.513 1.00 97.38 83 LEU A C 1
ATOM 659 O O . LEU A 1 83 ? 5.886 5.018 14.729 1.00 97.38 83 LEU A O 1
ATOM 663 N N . GLU A 1 84 ? 3.876 4.278 15.426 1.00 97.25 84 GLU A N 1
ATOM 664 C CA . GLU A 1 84 ? 4.277 3.883 16.766 1.00 97.25 84 GLU A CA 1
ATOM 665 C C . GLU A 1 84 ? 4.567 2.383 16.815 1.00 97.25 84 GLU A C 1
ATOM 667 O O . GLU A 1 84 ? 3.721 1.548 16.486 1.00 97.25 84 GLU A O 1
ATOM 672 N N . GLU A 1 85 ? 5.776 2.041 17.252 1.00 94.56 85 GLU A N 1
ATOM 673 C CA . GLU A 1 85 ? 6.167 0.660 17.513 1.00 94.56 85 GLU A CA 1
ATOM 674 C C . GLU A 1 85 ? 5.728 0.262 18.925 1.00 94.56 85 GLU A C 1
ATOM 676 O O . GLU A 1 85 ? 6.177 0.838 19.919 1.00 94.56 85 GLU A O 1
ATOM 681 N N . VAL A 1 86 ? 4.872 -0.755 19.019 1.00 96.81 86 VAL A N 1
ATOM 682 C CA . VAL A 1 86 ? 4.470 -1.370 20.289 1.00 96.81 86 VAL A CA 1
ATOM 683 C C . VAL A 1 86 ? 4.906 -2.840 20.264 1.00 96.81 86 VAL A C 1
ATOM 685 O O . VAL A 1 86 ? 4.613 -3.538 19.293 1.00 96.81 86 VAL A O 1
ATOM 688 N N . PRO A 1 87 ? 5.632 -3.345 21.281 1.00 97.12 87 PRO A N 1
ATOM 689 C CA . PRO A 1 87 ? 6.115 -4.724 21.281 1.00 97.12 87 PRO A CA 1
ATOM 690 C C . PRO A 1 87 ? 4.986 -5.744 21.112 1.00 97.12 87 PRO A C 1
ATOM 692 O O . PRO A 1 87 ? 4.039 -5.761 21.889 1.00 97.12 87 PRO A O 1
ATOM 695 N N . GLY A 1 88 ? 5.122 -6.624 20.120 1.00 95.75 88 GLY A N 1
ATOM 696 C CA . GLY A 1 88 ? 4.116 -7.643 19.802 1.00 95.75 88 GLY A CA 1
ATOM 697 C C . GLY A 1 88 ? 2.991 -7.156 18.887 1.00 95.75 88 GLY A C 1
ATOM 698 O O . GLY A 1 88 ? 2.260 -7.988 18.353 1.00 95.75 88 GLY A O 1
ATOM 699 N N . GLU A 1 89 ? 2.908 -5.851 18.634 1.00 97.44 89 GLU A N 1
ATOM 700 C CA . GLU A 1 89 ? 1.895 -5.250 17.777 1.00 97.44 89 GLU A CA 1
ATOM 701 C C . GLU A 1 89 ? 2.479 -4.883 16.414 1.00 97.44 89 GLU A C 1
ATOM 703 O O . GLU A 1 89 ? 3.609 -4.410 16.278 1.00 97.44 89 GLU A O 1
ATOM 708 N N . TRP A 1 90 ? 1.700 -5.140 15.373 1.00 97.12 90 TRP A N 1
ATOM 709 C CA . TRP A 1 90 ? 2.076 -4.928 13.982 1.00 97.12 90 TRP A CA 1
ATOM 710 C C . TRP A 1 90 ? 0.799 -4.818 13.142 1.00 97.12 90 TRP A C 1
ATOM 712 O O . TRP A 1 90 ? -0.302 -4.973 13.653 1.00 97.12 90 TRP A O 1
ATOM 722 N N . ARG A 1 91 ? 0.885 -4.555 11.832 1.00 97.06 91 ARG A N 1
ATOM 723 C CA . ARG A 1 91 ? -0.333 -4.360 11.009 1.00 97.06 91 ARG A CA 1
ATOM 724 C C . ARG A 1 91 ? -1.323 -5.535 11.061 1.00 97.06 91 ARG A C 1
ATOM 726 O O . ARG A 1 91 ? -2.519 -5.336 10.895 1.00 97.06 91 ARG A O 1
ATOM 733 N N . GLY A 1 92 ? -0.835 -6.750 11.315 1.00 97.69 92 GLY A N 1
ATOM 734 C CA . GLY A 1 92 ? -1.682 -7.929 11.467 1.00 97.69 92 GLY A CA 1
ATOM 735 C C . GLY A 1 92 ? -2.468 -7.987 12.770 1.00 97.69 92 GLY A C 1
ATOM 736 O O . GLY A 1 92 ? -3.370 -8.816 12.868 1.00 97.69 92 GLY A O 1
ATOM 737 N N . THR A 1 93 ? -2.166 -7.125 13.742 1.00 98.06 93 THR A N 1
ATOM 738 C CA . THR A 1 93 ? -2.878 -7.025 15.022 1.00 98.06 93 THR A CA 1
ATOM 739 C C . THR A 1 93 ? -3.794 -5.808 15.122 1.00 98.06 93 THR A C 1
ATOM 741 O O . THR A 1 93 ? -4.416 -5.639 16.170 1.00 98.06 93 THR A O 1
ATOM 744 N N . ILE A 1 94 ? -3.931 -5.015 14.046 1.00 98.44 94 ILE A N 1
ATOM 745 C CA . ILE A 1 94 ? -4.885 -3.898 13.980 1.00 98.44 94 ILE A CA 1
ATOM 746 C C . ILE A 1 94 ? -6.277 -4.388 14.384 1.00 98.44 94 ILE A C 1
ATOM 748 O O . ILE A 1 94 ? -6.783 -5.360 13.816 1.00 98.44 94 ILE A O 1
ATOM 752 N N . SER A 1 95 ? -6.848 -3.728 15.388 1.00 97.88 95 SER A N 1
ATOM 753 C CA . SER A 1 95 ? -8.134 -4.057 15.995 1.00 97.88 95 SER A CA 1
ATOM 754 C C . SER A 1 95 ? -8.633 -2.866 16.802 1.00 97.88 95 SER A C 1
ATOM 756 O O . SER A 1 95 ? -7.821 -2.133 17.365 1.00 97.88 95 SER A O 1
ATOM 758 N N . PHE A 1 96 ? -9.953 -2.729 16.919 1.00 98.19 96 PHE A N 1
ATOM 759 C CA . PHE A 1 96 ? -10.599 -1.665 17.691 1.00 98.19 96 PHE A CA 1
ATOM 760 C C . PHE A 1 96 ? -11.660 -2.229 18.634 1.00 98.19 96 PHE A C 1
ATOM 762 O O . PHE A 1 96 ? -12.194 -3.318 18.394 1.00 98.19 96 PHE A O 1
ATOM 769 N N . ASP A 1 97 ? -11.956 -1.488 19.701 1.00 97.56 97 ASP A N 1
ATOM 770 C CA . ASP A 1 97 ? -12.863 -1.928 20.764 1.00 97.56 97 ASP A CA 1
ATOM 771 C C . ASP A 1 97 ? -14.335 -1.671 20.414 1.00 97.56 97 ASP A C 1
ATOM 773 O O . ASP A 1 97 ? -15.230 -2.337 20.945 1.00 97.56 97 ASP A O 1
ATOM 777 N N . THR A 1 98 ? -14.609 -0.712 19.524 1.00 98.38 98 THR A N 1
ATOM 778 C CA . THR A 1 98 ? -15.973 -0.298 19.180 1.00 98.38 98 THR A CA 1
ATOM 779 C C . THR A 1 98 ? -16.294 -0.455 17.695 1.00 98.38 98 THR A C 1
ATOM 781 O O . THR A 1 98 ? -15.437 -0.348 16.822 1.00 98.38 98 THR A O 1
ATOM 784 N N . GLU A 1 99 ? -17.577 -0.671 17.392 1.00 98.44 99 GLU A N 1
ATOM 785 C CA . GLU A 1 99 ? -18.073 -0.718 16.010 1.00 98.44 99 GLU A CA 1
ATOM 786 C C . GLU A 1 99 ? -17.869 0.617 15.278 1.00 98.44 99 GLU A C 1
ATOM 788 O O . GLU A 1 99 ? -17.592 0.620 14.085 1.00 98.44 99 GLU A O 1
ATOM 793 N N . THR A 1 100 ? -17.971 1.748 15.983 1.00 98.56 100 THR A N 1
ATOM 794 C CA . THR A 1 100 ? -17.718 3.072 15.398 1.00 98.56 100 THR A CA 1
ATOM 795 C C . THR A 1 100 ? -16.276 3.196 14.913 1.00 98.56 100 THR A C 1
ATOM 797 O O . THR A 1 100 ? -16.062 3.590 13.775 1.00 98.56 100 THR A O 1
ATOM 800 N N . GLU A 1 101 ? -15.297 2.784 15.722 1.00 98.56 101 GLU A N 1
ATOM 801 C CA . GLU A 1 101 ? -13.885 2.797 15.315 1.00 98.56 101 GLU A CA 1
ATOM 802 C C . GLU A 1 101 ? -13.618 1.853 14.137 1.00 98.56 101 GLU A C 1
ATOM 804 O O . GLU A 1 101 ? -12.867 2.198 13.227 1.00 98.56 101 GLU A O 1
ATOM 809 N N . TRP A 1 102 ? -14.263 0.681 14.107 1.00 98.62 102 TRP A N 1
ATOM 810 C CA . TRP A 1 102 ? -14.190 -0.195 12.937 1.00 98.62 102 TRP A CA 1
ATOM 811 C C . TRP A 1 102 ? -14.714 0.489 11.677 1.00 98.62 102 TRP A C 1
ATOM 813 O O . TRP A 1 102 ? -14.042 0.444 10.652 1.00 98.62 102 TRP A O 1
ATOM 823 N N . GLN A 1 103 ? -15.866 1.152 11.752 1.00 98.56 103 GLN A N 1
ATOM 824 C CA . GLN A 1 103 ? -16.459 1.850 10.609 1.00 98.56 103 GLN A CA 1
ATOM 825 C C . GLN A 1 103 ? -15.601 3.027 10.134 1.00 98.56 103 GLN A C 1
ATOM 827 O O . GLN A 1 103 ? -15.444 3.213 8.926 1.00 98.56 103 GLN A O 1
ATOM 832 N N . ASP A 1 104 ? -15.017 3.785 11.063 1.00 98.62 104 ASP A N 1
ATOM 833 C CA . ASP A 1 104 ? -14.105 4.887 10.747 1.00 98.62 104 ASP A CA 1
ATOM 834 C C . ASP A 1 104 ? -12.855 4.361 10.021 1.00 98.62 104 ASP A C 1
ATOM 836 O O . ASP A 1 104 ? -12.504 4.836 8.937 1.00 98.62 104 ASP A O 1
ATOM 840 N N . TRP A 1 105 ? -12.237 3.298 10.547 1.00 98.69 105 TRP A N 1
ATOM 841 C CA . TRP A 1 105 ? -11.078 2.671 9.914 1.00 98.69 105 TRP A CA 1
ATOM 842 C C . TRP A 1 105 ? -11.408 2.042 8.555 1.00 98.69 105 TRP A C 1
ATOM 844 O O . TRP A 1 105 ? -10.625 2.156 7.616 1.00 98.69 105 TRP A O 1
ATOM 854 N N . GLU A 1 106 ? -12.562 1.385 8.417 1.00 98.50 106 GLU A N 1
ATOM 855 C CA . GLU A 1 106 ? -13.030 0.780 7.164 1.00 98.50 106 GLU A CA 1
ATOM 856 C C . GLU A 1 106 ? -13.280 1.831 6.077 1.00 98.50 106 GLU A C 1
ATOM 858 O O . GLU A 1 106 ? -12.944 1.609 4.905 1.00 98.50 106 GLU A O 1
ATOM 863 N N . ALA A 1 107 ? -13.826 2.990 6.454 1.00 98.25 107 ALA A N 1
ATOM 864 C CA . ALA A 1 107 ? -14.009 4.122 5.556 1.00 98.25 107 ALA A CA 1
ATOM 865 C C . ALA A 1 107 ? -12.658 4.663 5.060 1.00 98.25 107 ALA A C 1
ATOM 867 O O . ALA A 1 107 ? -12.459 4.812 3.848 1.00 98.25 107 ALA A O 1
ATOM 868 N N . ASP A 1 108 ? -11.705 4.873 5.969 1.00 98.56 108 ASP A N 1
ATOM 869 C CA . ASP A 1 108 ? -10.347 5.300 5.626 1.00 98.56 108 ASP A CA 1
ATOM 870 C C . ASP A 1 108 ? -9.610 4.255 4.774 1.00 98.56 108 ASP A C 1
ATOM 872 O O . ASP A 1 108 ? -8.942 4.594 3.790 1.00 98.56 108 ASP A O 1
ATOM 876 N N . TYR A 1 109 ? -9.773 2.968 5.092 1.00 98.31 109 TYR A N 1
ATOM 877 C CA . TYR A 1 109 ? -9.193 1.871 4.326 1.00 98.31 109 TYR A CA 1
ATOM 878 C C . TYR A 1 109 ? -9.741 1.833 2.900 1.00 98.31 109 TYR A C 1
ATOM 880 O O . TYR A 1 109 ? -8.969 1.666 1.954 1.00 98.31 109 TYR A O 1
ATOM 888 N N . CYS A 1 110 ? -11.051 2.039 2.723 1.00 97.19 110 CYS A N 1
ATOM 889 C CA . CYS A 1 110 ? -11.669 2.142 1.403 1.00 97.19 110 CYS A CA 1
ATOM 890 C C . CYS A 1 110 ? -11.071 3.293 0.594 1.00 97.19 110 CYS A C 1
ATOM 892 O O . CYS A 1 110 ? -10.687 3.091 -0.558 1.00 97.19 110 CYS A O 1
ATOM 894 N N . LEU A 1 111 ? -10.951 4.4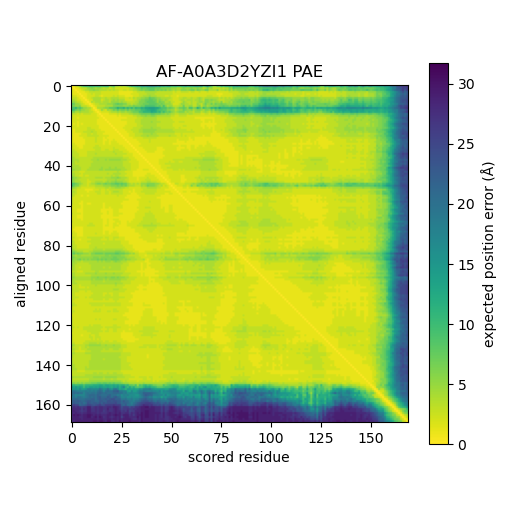86 1.184 1.00 97.06 111 LEU A N 1
ATOM 895 C CA . LEU A 1 111 ? -10.333 5.637 0.517 1.00 97.06 111 LEU A CA 1
ATOM 896 C C . LEU A 1 111 ? -8.888 5.331 0.107 1.00 97.06 111 LEU A C 1
ATOM 898 O O . LEU A 1 111 ? -8.492 5.584 -1.032 1.00 97.06 111 LEU A O 1
ATOM 902 N N . PHE A 1 112 ? -8.118 4.738 1.018 1.00 98.25 112 PHE A N 1
ATOM 903 C CA . PHE A 1 112 ? -6.734 4.351 0.786 1.00 98.25 112 PHE A CA 1
ATOM 904 C C . PHE A 1 112 ? -6.596 3.331 -0.352 1.00 98.25 112 PHE A C 1
ATOM 906 O O . PHE A 1 112 ? -5.831 3.555 -1.292 1.00 98.25 112 PHE A O 1
ATOM 913 N N . ILE A 1 113 ? -7.323 2.215 -0.290 1.00 97.62 113 ILE A N 1
ATOM 914 C CA . ILE A 1 113 ? -7.129 1.106 -1.226 1.00 97.62 113 ILE A CA 1
ATOM 915 C C . ILE A 1 113 ? -7.720 1.404 -2.605 1.00 97.62 113 ILE A C 1
ATOM 917 O O . ILE A 1 113 ? -7.112 1.047 -3.615 1.00 97.62 113 ILE A O 1
ATOM 921 N N . LEU A 1 114 ? -8.857 2.107 -2.672 1.00 96.56 114 LEU A N 1
ATOM 922 C CA . LEU A 1 114 ? -9.502 2.446 -3.941 1.00 96.56 114 LEU A CA 1
ATOM 923 C C . LEU A 1 114 ? -8.732 3.519 -4.713 1.00 96.56 114 LEU A C 1
ATOM 925 O O . LEU A 1 114 ? -8.694 3.449 -5.940 1.00 96.56 114 LEU A O 1
ATOM 929 N N . HIS A 1 115 ? -8.047 4.441 -4.026 1.00 97.50 115 HIS A N 1
ATOM 930 C CA . HIS A 1 115 ? -7.107 5.365 -4.671 1.00 97.50 115 HIS A CA 1
ATOM 931 C C . HIS A 1 115 ? -6.032 4.605 -5.458 1.00 97.50 115 HIS A C 1
ATOM 933 O O . HIS A 1 115 ? -5.820 4.852 -6.645 1.00 97.50 115 HIS A O 1
ATOM 939 N N . TYR A 1 116 ? -5.376 3.629 -4.823 1.00 97.56 116 TYR A N 1
ATOM 940 C CA . TYR A 1 116 ? -4.330 2.853 -5.493 1.00 97.56 116 TYR A CA 1
ATOM 941 C C . TYR A 1 116 ? -4.879 1.857 -6.514 1.00 97.56 116 TYR A C 1
ATOM 943 O O . TYR A 1 116 ? -4.197 1.580 -7.497 1.00 97.56 116 TYR A O 1
ATOM 951 N N . ALA A 1 117 ? -6.097 1.351 -6.330 1.00 96.38 117 ALA A N 1
ATOM 952 C CA . ALA A 1 117 ? -6.769 0.535 -7.336 1.00 96.38 117 ALA A CA 1
ATOM 953 C C . ALA A 1 117 ? -7.034 1.335 -8.621 1.00 96.38 117 ALA A C 1
ATOM 955 O O . ALA A 1 117 ? -6.732 0.871 -9.721 1.00 96.38 117 ALA A O 1
ATOM 956 N N . GLU A 1 118 ? -7.524 2.569 -8.485 1.00 95.94 118 GLU A N 1
ATOM 957 C CA . GLU A 1 118 ? -7.705 3.482 -9.611 1.00 95.94 118 GLU A CA 1
ATOM 958 C C . GLU A 1 118 ? -6.361 3.840 -10.265 1.00 95.94 118 GLU A C 1
ATOM 960 O O . GLU A 1 118 ? -6.241 3.822 -11.492 1.00 95.94 118 GLU A O 1
ATOM 965 N N . LEU A 1 119 ? -5.325 4.120 -9.466 1.00 96.69 119 LEU A N 1
ATOM 966 C CA . LEU A 1 119 ? -3.980 4.386 -9.978 1.00 96.69 119 LEU A CA 1
ATOM 967 C C . LEU A 1 119 ? -3.418 3.185 -10.754 1.00 96.69 119 LEU A C 1
ATOM 969 O O . LEU A 1 119 ? -2.835 3.375 -11.822 1.00 96.69 119 LEU A O 1
ATOM 973 N N . ALA A 1 120 ? -3.603 1.967 -10.237 1.00 96.56 120 ALA A N 1
ATOM 974 C CA . ALA A 1 120 ? -3.186 0.730 -10.888 1.00 96.56 120 ALA A CA 1
ATOM 975 C C . ALA A 1 120 ? -3.863 0.568 -12.250 1.00 96.56 120 ALA A C 1
ATOM 977 O O . ALA A 1 120 ? -3.178 0.330 -13.245 1.00 96.56 120 ALA A O 1
ATOM 978 N N . GLN A 1 121 ? -5.181 0.770 -12.308 1.00 94.94 121 GLN A N 1
ATOM 979 C CA . GLN A 1 121 ? -5.947 0.666 -13.545 1.00 94.94 121 GLN A CA 1
ATOM 980 C C . GLN A 1 121 ? -5.522 1.720 -14.574 1.00 94.94 121 GLN A C 1
ATOM 982 O O . GLN A 1 121 ? -5.238 1.382 -15.719 1.00 94.94 121 GLN A O 1
ATOM 987 N N . ARG A 1 122 ? -5.421 2.993 -14.169 1.00 95.38 122 ARG A N 1
ATOM 988 C CA . ARG A 1 122 ? -5.020 4.102 -15.058 1.00 95.38 122 ARG A CA 1
ATOM 989 C C . ARG A 1 122 ? -3.619 3.929 -15.643 1.00 95.38 122 ARG A C 1
ATOM 991 O O . ARG A 1 122 ? -3.336 4.480 -16.701 1.00 95.38 122 ARG A O 1
ATOM 998 N N . ASN A 1 123 ? -2.746 3.208 -14.943 1.00 96.19 123 ASN A N 1
ATOM 999 C CA . ASN A 1 123 ? -1.372 2.961 -15.363 1.00 96.19 123 ASN A CA 1
ATOM 1000 C C . ASN A 1 123 ? -1.155 1.560 -15.942 1.00 96.19 123 ASN A C 1
ATOM 1002 O O . ASN A 1 123 ? -0.002 1.229 -16.205 1.00 96.19 123 ASN A O 1
ATOM 1006 N N . ASP A 1 124 ? -2.201 0.752 -16.140 1.00 95.12 124 ASP A N 1
ATOM 1007 C CA . ASP A 1 124 ? -2.153 -0.642 -16.614 1.00 95.12 124 ASP A CA 1
ATOM 1008 C C . ASP A 1 124 ? -1.201 -1.550 -15.803 1.00 95.12 124 ASP A C 1
ATOM 1010 O O . ASP A 1 124 ? -0.421 -2.329 -16.362 1.00 95.12 124 ASP A O 1
ATOM 1014 N N . VAL A 1 125 ? -1.190 -1.413 -14.477 1.00 96.75 125 VAL A N 1
ATOM 1015 C CA . VAL A 1 125 ? -0.424 -2.301 -13.585 1.00 96.75 125 VAL A CA 1
ATOM 1016 C C . VAL A 1 125 ? -0.915 -3.747 -13.745 1.00 96.75 125 VAL A C 1
ATOM 1018 O O . VAL A 1 125 ? -2.117 -3.997 -13.740 1.00 96.75 125 VAL A O 1
ATOM 1021 N N . ASP A 1 126 ? 0.007 -4.709 -13.850 1.00 96.50 126 ASP A N 1
ATOM 1022 C CA . ASP A 1 126 ? -0.331 -6.109 -14.151 1.00 96.50 126 ASP A CA 1
ATOM 1023 C C . ASP A 1 126 ? -1.055 -6.836 -13.007 1.00 96.50 126 ASP A C 1
ATOM 1025 O O . ASP A 1 126 ? -1.779 -7.805 -13.242 1.00 96.50 126 ASP A O 1
ATOM 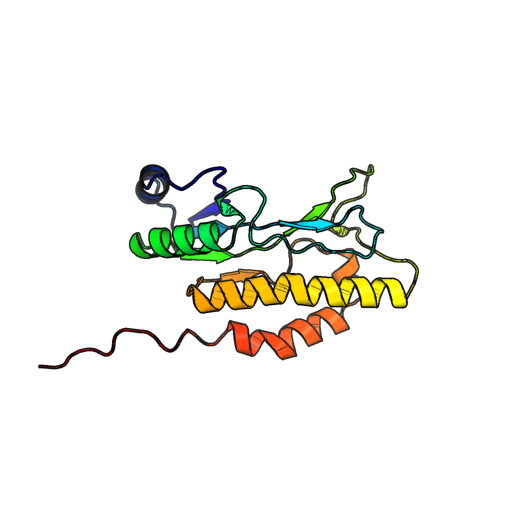1029 N N . MET A 1 127 ? -0.816 -6.428 -11.758 1.00 96.38 127 MET A N 1
ATOM 1030 C CA . MET A 1 127 ? -1.428 -7.041 -10.580 1.00 96.38 127 MET A CA 1
ATOM 1031 C C . MET A 1 127 ? -1.607 -6.035 -9.442 1.00 96.38 127 MET A C 1
ATOM 1033 O O . MET A 1 127 ? -0.741 -5.197 -9.193 1.00 96.38 127 MET A O 1
ATOM 1037 N N . PHE A 1 128 ? -2.707 -6.157 -8.703 1.00 96.25 128 PHE A N 1
ATOM 1038 C CA . PHE A 1 128 ? -3.013 -5.322 -7.545 1.00 96.25 128 PHE A CA 1
ATOM 1039 C C . PHE A 1 128 ? -3.279 -6.188 -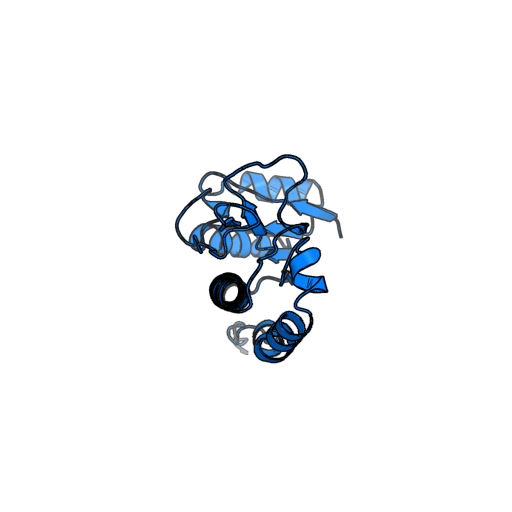6.311 1.00 96.25 128 PHE A C 1
ATOM 1041 O O . PHE A 1 128 ? -4.023 -7.166 -6.383 1.00 96.25 128 PHE A O 1
ATOM 1048 N N . SER A 1 129 ? -2.677 -5.833 -5.176 1.00 96.00 129 SER A N 1
ATOM 1049 C CA . SER A 1 129 ? -2.940 -6.482 -3.889 1.00 96.00 129 SER A CA 1
ATOM 1050 C C . SER A 1 129 ? -3.911 -5.640 -3.071 1.00 96.00 129 SER A C 1
ATOM 1052 O O . SER A 1 129 ? -3.550 -4.548 -2.643 1.00 96.00 129 SER A O 1
ATOM 1054 N N . VAL A 1 130 ? -5.109 -6.168 -2.798 1.00 95.06 130 VAL A N 1
ATOM 1055 C CA . VAL A 1 130 ? -6.140 -5.460 -2.016 1.00 95.06 130 VAL A CA 1
ATOM 1056 C C . VAL A 1 130 ? -5.776 -5.301 -0.539 1.00 95.06 130 VAL A C 1
ATOM 1058 O O . VAL A 1 130 ? -6.327 -4.433 0.107 1.00 95.06 130 VAL A O 1
ATOM 1061 N N . GLY A 1 131 ? -4.847 -6.098 -0.001 1.00 94.75 131 GLY A N 1
ATOM 1062 C CA . GLY A 1 131 ? -4.360 -5.973 1.374 1.00 94.75 131 GLY A CA 1
ATOM 1063 C C . GLY A 1 131 ? -3.156 -6.875 1.638 1.00 94.75 131 GLY A C 1
ATOM 1064 O O . GLY A 1 131 ? -2.932 -7.836 0.901 1.00 94.75 131 GLY A O 1
ATOM 1065 N N . VAL A 1 132 ? -2.353 -6.556 2.661 1.00 95.88 132 VAL A N 1
ATOM 1066 C CA . VAL A 1 132 ? -1.144 -7.324 3.007 1.00 95.88 132 VAL A CA 1
ATOM 1067 C C . VAL A 1 132 ? -1.012 -7.497 4.512 1.00 95.88 132 VAL A C 1
ATOM 1069 O O . VAL A 1 132 ? -0.828 -6.530 5.247 1.00 95.88 132 VAL A O 1
ATOM 1072 N N . GLU A 1 133 ? -1.076 -8.759 4.941 1.00 96.19 133 GLU A N 1
ATOM 1073 C CA . GLU A 1 133 ? -0.895 -9.200 6.329 1.00 96.19 133 GLU A CA 1
ATOM 1074 C C . GLU A 1 133 ? -1.846 -8.553 7.353 1.00 96.19 133 GLU A C 1
ATOM 1076 O O . GLU A 1 133 ? -1.495 -8.397 8.516 1.00 96.19 133 GLU A O 1
ATOM 1081 N N . LEU A 1 134 ? -3.069 -8.202 6.954 1.00 97.50 134 LEU A N 1
ATOM 1082 C CA . LEU A 1 134 ? -4.080 -7.587 7.826 1.00 97.50 134 LEU A CA 1
ATOM 1083 C C . LEU A 1 134 ? -4.876 -8.648 8.605 1.00 97.50 134 LEU A C 1
ATOM 1085 O O . LEU A 1 134 ? -6.097 -8.702 8.541 1.00 97.50 134 LEU A O 1
ATOM 1089 N N . HIS A 1 135 ? -4.166 -9.548 9.288 1.00 97.75 135 HIS A N 1
ATOM 1090 C CA . HIS A 1 135 ? -4.716 -10.802 9.814 1.00 97.75 135 HIS A CA 1
ATOM 1091 C C . HIS A 1 135 ? -5.954 -10.633 10.713 1.00 97.75 135 HIS A C 1
ATOM 1093 O O . HIS A 1 135 ? -6.981 -11.252 10.423 1.00 97.75 135 HIS A O 1
ATOM 1099 N N . ARG A 1 136 ? -5.878 -9.814 11.774 1.00 97.44 136 ARG A N 1
ATOM 1100 C CA . ARG A 1 136 ? -7.023 -9.560 12.667 1.00 97.44 136 ARG A CA 1
ATOM 1101 C C . ARG A 1 136 ? -8.152 -8.834 11.952 1.00 97.44 136 ARG A C 1
ATOM 1103 O O . ARG A 1 136 ? -9.244 -9.374 11.897 1.00 97.44 136 ARG A O 1
ATOM 1110 N N . ALA A 1 137 ? -7.869 -7.717 11.281 1.00 97.75 137 ALA A N 1
ATOM 1111 C CA . ALA A 1 137 ? -8.877 -6.984 10.512 1.00 97.75 137 ALA A CA 1
ATOM 1112 C C . ALA A 1 137 ? -9.627 -7.861 9.486 1.00 97.75 137 ALA A C 1
ATOM 1114 O O . ALA A 1 137 ? -10.831 -7.714 9.313 1.00 97.75 137 ALA A O 1
ATOM 1115 N N . VAL A 1 138 ? -8.956 -8.809 8.820 1.00 97.75 138 VAL A N 1
ATOM 1116 C CA . VAL A 1 138 ? -9.613 -9.770 7.910 1.00 97.75 138 VAL A CA 1
ATOM 1117 C C . VAL A 1 138 ? -10.450 -10.806 8.656 1.00 97.75 138 VAL A C 1
ATOM 1119 O O . VAL A 1 138 ? -11.528 -11.171 8.189 1.00 97.75 138 VAL A O 1
ATOM 1122 N N . SER A 1 139 ? -9.962 -11.290 9.796 1.00 97.81 139 SER A N 1
ATOM 1123 C CA . SER A 1 139 ? -10.647 -12.319 10.585 1.00 97.81 139 SER A CA 1
ATOM 1124 C C . SER A 1 139 ? -11.872 -11.768 11.320 1.00 97.81 139 SER A C 1
ATOM 1126 O O . SER A 1 139 ? -12.894 -12.449 11.381 1.00 97.81 139 SER A O 1
ATOM 1128 N N . ASP A 1 140 ? -11.780 -10.539 11.824 1.00 97.88 140 ASP A N 1
ATOM 1129 C CA . ASP A 1 140 ? -12.804 -9.890 12.645 1.00 97.88 140 ASP A CA 1
ATOM 1130 C C . ASP A 1 140 ? -13.861 -9.177 11.786 1.00 97.88 140 ASP A C 1
ATOM 1132 O O . ASP A 1 140 ? -15.015 -9.066 12.199 1.00 97.88 140 ASP A O 1
ATOM 1136 N N . ARG A 1 141 ? -13.498 -8.736 10.568 1.00 98.12 141 ARG A N 1
ATOM 1137 C CA . ARG A 1 141 ? -14.379 -7.998 9.640 1.00 98.12 141 ARG A CA 1
ATOM 1138 C C . ARG A 1 141 ? -14.539 -8.677 8.269 1.00 98.12 141 ARG A C 1
ATOM 1140 O O . ARG A 1 141 ? -14.383 -8.027 7.238 1.00 98.12 141 ARG A O 1
ATOM 1147 N N . PRO A 1 142 ? -14.847 -9.983 8.185 1.00 97.94 142 PRO A N 1
ATOM 1148 C CA . PRO A 1 142 ? -14.814 -10.718 6.918 1.00 97.94 142 PRO A CA 1
ATOM 1149 C C . PRO A 1 142 ? -15.811 -10.197 5.870 1.00 97.94 142 PRO A C 1
ATOM 1151 O O . PRO A 1 142 ? -15.533 -10.297 4.675 1.00 97.94 142 PRO A O 1
ATOM 1154 N N . ASP A 1 143 ? -16.952 -9.647 6.293 1.00 97.88 143 ASP A N 1
ATOM 1155 C CA . ASP A 1 143 ? -17.976 -9.132 5.376 1.00 97.88 143 ASP A CA 1
ATOM 1156 C C . ASP A 1 143 ? -17.521 -7.850 4.675 1.00 97.88 143 ASP A C 1
ATOM 1158 O O . ASP A 1 143 ? -17.659 -7.755 3.458 1.00 97.88 143 ASP A O 1
ATOM 1162 N N . PHE A 1 144 ? -16.840 -6.947 5.389 1.00 97.31 144 PHE A N 1
ATOM 1163 C CA . PHE A 1 144 ? -16.224 -5.755 4.802 1.00 97.31 144 PHE A CA 1
ATOM 1164 C C . PHE A 1 144 ? -15.302 -6.104 3.623 1.00 97.31 144 PHE A C 1
ATOM 1166 O O . PHE A 1 144 ? -15.412 -5.527 2.541 1.00 97.31 144 PHE A O 1
ATOM 1173 N N . TRP A 1 145 ? -14.421 -7.097 3.789 1.00 97.00 145 TRP A N 1
ATOM 1174 C CA . TRP A 1 145 ? -13.487 -7.505 2.732 1.00 97.00 145 TRP A CA 1
ATOM 1175 C C . TRP A 1 145 ? -14.182 -8.146 1.534 1.00 97.00 145 TRP A C 1
ATOM 1177 O O . TRP A 1 145 ? -13.783 -7.894 0.394 1.00 97.00 145 TRP A O 1
ATOM 1187 N N . ARG A 1 146 ? -15.214 -8.968 1.769 1.00 95.88 146 ARG A N 1
ATOM 1188 C CA . ARG A 1 146 ? -16.016 -9.547 0.681 1.00 95.88 146 ARG A CA 1
ATOM 1189 C C . ARG A 1 146 ? -16.712 -8.449 -0.103 1.00 95.88 146 ARG A C 1
ATOM 1191 O O . ARG A 1 146 ? -16.570 -8.410 -1.320 1.00 95.88 146 ARG A O 1
ATOM 1198 N N . GLU A 1 147 ? -17.375 -7.525 0.585 1.00 94.56 147 GLU A N 1
ATOM 1199 C CA . GLU A 1 147 ? -18.073 -6.407 -0.044 1.00 94.56 147 GLU A CA 1
ATOM 1200 C C . GLU A 1 147 ? -17.119 -5.498 -0.823 1.00 94.56 147 GLU A C 1
ATOM 1202 O O . GLU A 1 147 ? -17.417 -5.130 -1.960 1.00 94.56 147 GLU A O 1
ATOM 1207 N N . LEU A 1 148 ? -15.946 -5.179 -0.267 1.00 93.88 148 LEU A N 1
ATOM 1208 C CA . LEU A 1 148 ? -14.912 -4.398 -0.948 1.00 93.88 148 LEU A CA 1
ATOM 1209 C C . LEU A 1 148 ? -14.498 -5.060 -2.274 1.00 93.88 148 LEU A C 1
ATOM 1211 O O . LEU A 1 148 ? -14.440 -4.404 -3.317 1.00 93.88 148 LEU A O 1
ATOM 1215 N N . ILE A 1 149 ? -14.232 -6.367 -2.256 1.00 93.00 149 ILE A N 1
ATOM 1216 C CA . ILE A 1 149 ? -13.795 -7.111 -3.444 1.00 93.00 149 ILE A CA 1
ATOM 1217 C C . ILE A 1 149 ? -14.945 -7.292 -4.440 1.00 93.00 149 ILE A C 1
ATOM 1219 O O . ILE A 1 149 ? -14.740 -7.127 -5.638 1.00 93.00 149 ILE A O 1
ATOM 1223 N N . GLU A 1 150 ? -16.156 -7.601 -3.988 1.00 89.94 150 GLU A N 1
ATOM 1224 C CA . GLU A 1 150 ? -17.310 -7.792 -4.872 1.00 89.94 150 GLU A CA 1
ATOM 1225 C C . GLU A 1 150 ? -17.724 -6.485 -5.550 1.00 89.94 150 GLU A C 1
ATOM 1227 O O . GLU A 1 150 ? -17.952 -6.447 -6.761 1.00 89.94 150 GLU A O 1
ATOM 1232 N N . ARG A 1 151 ? -17.778 -5.390 -4.786 1.00 82.06 151 ARG A N 1
ATOM 1233 C CA . ARG A 1 151 ? -18.242 -4.093 -5.279 1.00 82.06 151 ARG A CA 1
ATOM 1234 C C . ARG A 1 151 ? -17.235 -3.419 -6.203 1.00 82.06 151 ARG A C 1
ATOM 1236 O O . ARG A 1 151 ? -17.644 -2.761 -7.160 1.00 82.06 151 ARG A O 1
ATOM 1243 N N . TYR A 1 152 ? -15.940 -3.571 -5.931 1.00 76.81 152 TYR A N 1
ATOM 1244 C CA . TYR A 1 152 ? -14.892 -2.823 -6.632 1.00 76.81 152 TYR A CA 1
ATOM 1245 C C . TYR A 1 152 ? -13.915 -3.701 -7.421 1.00 76.81 152 TYR A C 1
ATOM 1247 O O . TYR A 1 152 ? -13.207 -3.189 -8.287 1.00 76.81 152 TYR A O 1
ATOM 1255 N N . GLY A 1 153 ? -13.914 -5.020 -7.221 1.00 69.38 153 GLY A N 1
ATOM 1256 C CA . GLY A 1 153 ? -13.056 -5.952 -7.956 1.00 69.38 153 GLY A CA 1
ATOM 1257 C C . GLY A 1 153 ? -13.341 -5.976 -9.457 1.00 69.38 153 GLY A C 1
ATOM 1258 O O . GLY A 1 153 ? -12.414 -6.117 -10.248 1.00 69.38 153 GLY A O 1
ATOM 1259 N N . TRP A 1 154 ? -14.589 -5.741 -9.884 1.00 60.12 154 TRP A N 1
ATOM 1260 C CA . TRP A 1 154 ? -14.904 -5.554 -11.308 1.00 60.12 154 TRP A CA 1
ATOM 1261 C C . TRP A 1 154 ? -14.173 -4.346 -11.910 1.00 60.12 154 TRP A C 1
ATOM 1263 O O . TRP A 1 154 ? -13.631 -4.445 -13.008 1.00 60.12 154 TRP A O 1
ATOM 1273 N N . PHE A 1 155 ? -14.103 -3.227 -11.180 1.00 59.62 155 PHE A N 1
ATOM 1274 C CA . PHE A 1 155 ? -13.398 -2.021 -11.627 1.00 59.62 155 PHE A CA 1
ATOM 1275 C C . PH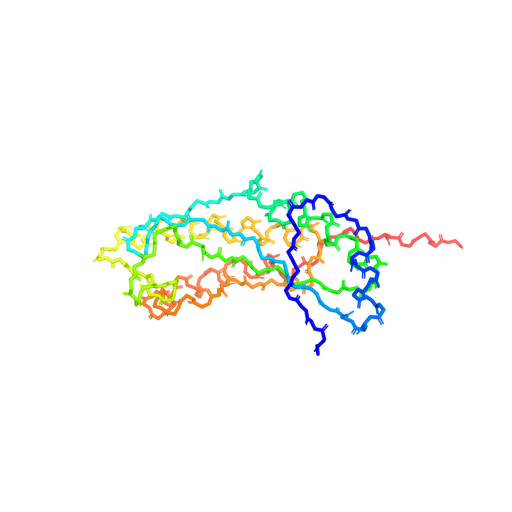E A 1 155 ? -11.898 -2.300 -11.824 1.00 59.62 155 PHE A C 1
ATOM 1277 O O . PHE A 1 155 ? -11.300 -1.832 -12.786 1.00 59.62 155 PHE A O 1
ATOM 1284 N N . MET A 1 156 ? -11.323 -3.159 -10.976 1.00 62.53 156 MET A N 1
ATOM 1285 C CA . MET A 1 156 ? -9.916 -3.573 -11.019 1.00 62.53 156 MET A CA 1
ATOM 1286 C C . MET A 1 156 ? -9.580 -4.576 -12.142 1.00 62.53 156 MET A C 1
ATOM 1288 O O . MET A 1 156 ? -8.403 -4.797 -12.414 1.00 62.53 156 MET A O 1
ATOM 1292 N N . MET A 1 157 ? -10.574 -5.201 -12.790 1.00 56.16 157 MET A N 1
ATOM 1293 C CA . MET A 1 157 ? -10.368 -6.257 -13.799 1.00 56.16 157 MET A CA 1
ATOM 1294 C C . MET A 1 157 ? -10.528 -5.792 -15.256 1.00 56.16 157 MET A C 1
ATOM 1296 O O . MET A 1 157 ? -10.236 -6.567 -16.170 1.00 56.16 157 MET A O 1
ATOM 1300 N N . VAL A 1 158 ? -10.987 -4.560 -15.506 1.00 51.06 158 VAL A N 1
ATOM 1301 C CA . VAL A 1 158 ? -11.191 -4.050 -16.874 1.00 51.06 158 VAL A CA 1
ATOM 1302 C C . VAL A 1 158 ? -9.977 -3.216 -17.312 1.00 51.06 158 VAL A C 1
ATOM 1304 O O . VAL A 1 158 ? -9.739 -2.156 -16.723 1.00 51.06 158 VAL A O 1
ATOM 1307 N N . PRO A 1 159 ? -9.212 -3.646 -18.337 1.00 51.41 159 PRO A N 1
ATOM 1308 C CA . PRO A 1 159 ? -8.090 -2.866 -18.856 1.00 51.41 159 PRO A CA 1
ATOM 1309 C C . PRO A 1 159 ? -8.558 -1.526 -19.440 1.00 51.41 159 PRO A C 1
ATOM 1311 O O . PRO A 1 159 ? -9.675 -1.417 -19.957 1.00 51.41 159 PRO A O 1
ATOM 1314 N N . SER A 1 160 ? -7.695 -0.506 -19.367 1.00 46.47 160 SER A N 1
ATOM 1315 C CA . SER A 1 160 ? -7.963 0.813 -19.945 1.00 46.47 160 SER A CA 1
ATOM 1316 C C . SER A 1 160 ? -8.283 0.693 -21.447 1.00 46.47 160 SER A C 1
ATOM 1318 O O . SER A 1 160 ? -7.569 -0.009 -22.168 1.00 46.47 160 SER A O 1
ATOM 1320 N N . PRO A 1 161 ? -9.316 1.379 -21.976 1.00 45.03 161 PRO A N 1
ATOM 1321 C CA . PRO A 1 161 ? -9.692 1.296 -23.390 1.00 45.03 161 PRO A CA 1
ATOM 1322 C C . PRO A 1 161 ? -8.686 1.946 -24.363 1.00 45.03 161 PRO A C 1
ATOM 1324 O O . PRO A 1 161 ? -8.970 2.047 -25.554 1.00 45.03 161 PRO A O 1
ATOM 1327 N N . THR A 1 162 ? -7.510 2.387 -23.912 1.00 49.22 162 THR A N 1
ATOM 1328 C CA . THR A 1 162 ? -6.520 3.088 -24.744 1.00 49.22 162 THR A CA 1
ATOM 1329 C C . THR A 1 162 ? -5.329 2.203 -25.119 1.00 49.22 162 THR A C 1
ATOM 1331 O O . THR A 1 162 ? -4.193 2.476 -24.740 1.00 49.22 162 THR A O 1
ATOM 1334 N N . GLY A 1 163 ? -5.576 1.151 -25.901 1.00 36.91 163 GLY A N 1
ATOM 1335 C CA . GLY A 1 163 ? -4.553 0.568 -26.778 1.00 36.91 163 GLY A CA 1
ATOM 1336 C C . GLY A 1 163 ? -4.574 1.280 -28.139 1.00 36.91 163 GLY A C 1
ATOM 1337 O O . GLY A 1 163 ? -5.653 1.697 -28.566 1.00 36.91 163 GLY A O 1
ATOM 1338 N N . PRO A 1 164 ? -3.435 1.461 -28.835 1.00 40.56 164 PRO A N 1
ATOM 1339 C CA . PRO A 1 164 ? -3.430 2.120 -30.134 1.00 40.56 164 PRO A CA 1
ATOM 1340 C C . PRO A 1 164 ? -4.245 1.278 -31.117 1.00 40.56 164 PRO A C 1
ATOM 1342 O O . PRO A 1 164 ? -3.912 0.126 -31.397 1.00 40.56 164 PRO A O 1
ATOM 1345 N N . THR A 1 165 ? -5.328 1.854 -31.634 1.00 41.88 165 THR A N 1
ATOM 1346 C CA . THR A 1 165 ? -6.020 1.319 -32.800 1.00 41.88 165 THR A CA 1
ATOM 1347 C C . THR A 1 165 ? -5.014 1.253 -33.940 1.00 41.88 165 THR A C 1
ATOM 1349 O O . THR A 1 165 ? -4.396 2.254 -34.308 1.00 41.88 165 THR A O 1
ATOM 1352 N N . GLY A 1 166 ? -4.797 0.041 -34.449 1.00 34.25 166 GLY A N 1
ATOM 1353 C CA . GLY A 1 166 ? -3.970 -0.185 -35.621 1.00 34.25 166 GLY A CA 1
ATOM 1354 C C . GLY A 1 166 ? -4.443 0.708 -36.761 1.00 34.25 166 GLY A C 1
ATOM 1355 O O . GLY A 1 166 ? -5.627 0.733 -37.092 1.00 34.25 166 GLY A O 1
ATOM 1356 N N . ILE A 1 167 ? -3.511 1.455 -37.343 1.00 39.75 167 ILE A N 1
ATOM 1357 C CA . ILE A 1 167 ? -3.706 2.022 -38.669 1.00 39.75 167 ILE A CA 1
ATOM 1358 C C . ILE A 1 167 ? -3.438 0.872 -39.634 1.00 39.75 167 ILE A C 1
ATOM 1360 O O . ILE A 1 167 ? -2.289 0.511 -39.882 1.00 39.75 167 ILE A O 1
ATOM 1364 N N . GLU A 1 168 ? -4.519 0.270 -40.117 1.00 35.75 168 GLU A N 1
ATOM 1365 C CA . GLU A 1 168 ? -4.518 -0.402 -41.409 1.00 35.75 168 GLU A CA 1
ATOM 1366 C C . GLU A 1 168 ? -4.214 0.642 -42.492 1.00 35.75 168 GLU A C 1
ATOM 1368 O O . GLU A 1 168 ? -4.866 1.686 -42.557 1.00 35.75 168 GLU A O 1
ATOM 1373 N N . ASN A 1 169 ? -3.199 0.355 -43.307 1.00 42.12 169 ASN A N 1
ATOM 1374 C CA . ASN A 1 169 ? -3.113 0.676 -44.732 1.00 42.12 169 ASN A CA 1
ATOM 1375 C C . ASN A 1 169 ? -2.141 -0.308 -45.385 1.00 42.12 169 ASN A C 1
ATOM 1377 O O . ASN A 1 169 ? -1.011 -0.442 -44.861 1.00 42.12 169 ASN A O 1
#

Mean predicted aligned error: 5.63 Å

pLDDT: mean 91.26, std 15.07, range [34.25, 98.69]

Secondary structure (DSSP, 8-state):
--EEE---SSSPPHHHHHHHHHTT--EEEE--EEEESSTT----B--TT-SSGGGSHHHHHHHHHHHHTTT-EEEE--EEEESS--TT--GGG---SSHHHHHHHHHHHHHHHHHHHHHHHHTT-SEE-S-SS-HHHHHH-HHHHHHHHHHHHHHHHS--S-SPPP---

Radius of gyration: 17.6 Å; Cα contacts (8 Å, |Δi|>4): 263; chains: 1; bounding box: 38×28×66 Å

Solvent-accessible surface area (backbone atoms only — not comparable to full-atom values): 9504 Å² total; per-residue (Å²): 138,43,67,46,83,54,85,37,71,52,85,82,61,67,66,61,58,52,52,38,51,77,72,62,42,43,33,36,35,36,60,29,58,31,41,20,62,31,54,69,45,57,48,49,46,70,42,59,87,45,82,41,35,37,34,10,55,68,34,43,46,51,51,44,52,57,33,45,78,70,68,28,43,37,33,45,39,52,38,74,40,63,72,51,89,46,94,98,56,46,66,36,58,26,53,64,96,45,71,66,43,46,50,48,27,51,53,29,47,48,58,46,50,50,52,52,45,51,52,32,39,79,56,65,48,74,38,77,46,90,66,69,66,42,53,38,49,50,71,77,39,50,65,61,57,50,50,52,44,66,74,45,42,64,69,66,68,55,78,64,90,82,65,86,78,80,81,85,129

Sequence (169 aa):
MRDVNFDVSRRLDDSALDALVANGVSWIALIPFGRQPRFDIAEIQLRPTSGRWGETDVGLSEITSRARARGIRTLLKPHIWLLEEVPGEWRGTISFDTETEWQDWEADYCLFILHYAELAQRNDVDMFSVGVELHRAVSDRPDFWRELIERYGWFMMVPSPTGPTGIEN

Nearest PDB structures (foldseek):
  7dv7-assembly1_A  TM=8.471E-01  e=5.334E-10  Bacillus sp. N16-5
  7dvj-assembly1_A  TM=8.544E-01  e=7.215E-10  Bacillus sp. N16-5
  7dwa-assembly1_A  TM=8.481E-01  e=1.101E-09  Bacillus sp. N16-5
  4cd8-assembly1_A  TM=8.372E-01  e=2.726E-09  Alicyclobacillus acidocaldarius
  5yli-assembly2_A  TM=7.885E-01  e=3.268E-09  Amphibacillus xylanus NBRC 15112

Foldseek 3Di:
DQEDADFAQDADDLVVLVVCVVVVAQEYEQEAEWEDQFLAALDTHADQCDDGLSNHLVNVLVCLVSCVVSNHAYEYEYAYDHNDDDVPDDLLSRDYDDPVSLVSNLVNLLVRQVVVLVSCQVSVHPHYDSYDNNNCNCVVPVVSVVCSCVVCVVVSPDHDPDDDDDDDD